Protein AF-A0A7C3WEG2-F1 (afdb_monomer)

Secondary structure (DSSP, 8-state):
---HHHHTTTTS-S-HHHHHHHHHHHHHHHHHHHHHHTEE-GGGB-TTT--B-HHHHHHHHHHHHTS-GGG--EEEEPPSSHHHHHHHHHHHHHHHHHHHTTSPPPPEEEE-PPPSS--HHHHHHHHHHHHHHPPPP-PPPP--------

Mean predicted aligned error: 10.74 Å

Solvent-accessible surface area (backbone atoms only — not comparable to full-atom values): 9147 Å² total; per-residue (Å²): 130,88,54,77,68,68,69,67,37,66,91,71,58,66,56,70,70,60,50,51,53,52,52,56,51,48,52,52,51,51,54,53,50,45,54,58,71,34,46,44,40,74,79,22,33,39,93,90,74,30,36,64,33,74,67,26,49,53,50,48,50,43,44,73,73,70,42,57,73,97,64,38,45,45,29,35,38,62,52,97,47,64,70,54,31,52,42,32,52,51,35,52,51,52,52,50,44,68,76,50,55,93,51,88,76,62,60,74,42,81,33,88,64,78,74,89,80,75,52,64,73,58,53,52,54,51,53,52,54,48,60,75,68,53,76,79,88,77,80,79,76,84,82,76,91,80,80,87,75,137

pLDDT: mean 85.9, std 12.99, range [44.56, 97.5]

Nearest PDB structures (foldseek):
  2e9c-assembly1_B  TM=2.013E-01  e=2.948E+00  Escherichia coli
  8id9-assembly1_A  TM=2.750E-01  e=5.818E+00  Homo sapiens

Radius of gyration: 26.41 Å; Cα contacts (8 Å, |Δi|>4): 125; chains: 1; bounding box: 47×93×56 Å

Structure (mmCIF, N/CA/C/O backbone):
data_AF-A0A7C3WEG2-F1
#
_entry.id   AF-A0A7C3WEG2-F1
#
loop_
_atom_site.group_PDB
_atom_site.id
_atom_site.type_symbol
_atom_site.label_atom_id
_atom_site.label_alt_id
_atom_site.label_comp_id
_atom_site.label_asym_id
_atom_site.label_entity_id
_atom_site.label_seq_id
_atom_site.pdbx_PDB_ins_code
_atom_site.Cartn_x
_atom_site.Cartn_y
_atom_site.Cartn_z
_atom_site.occupancy
_atom_site.B_iso_or_equiv
_atom_site.auth_seq_id
_atom_site.auth_comp_id
_atom_site.auth_asym_id
_atom_site.auth_atom_id
_atom_site.pdbx_PDB_model_num
ATOM 1 N N . MET A 1 1 ? 31.901 21.475 -28.711 1.00 46.34 1 MET A N 1
ATOM 2 C CA . MET A 1 1 ? 31.102 21.638 -29.942 1.00 46.34 1 MET A CA 1
ATOM 3 C C . MET A 1 1 ? 30.535 20.270 -30.256 1.00 46.34 1 MET A C 1
ATOM 5 O O . MET A 1 1 ? 31.339 19.357 -30.369 1.00 46.34 1 MET A O 1
ATOM 9 N N . ALA A 1 2 ? 29.211 20.113 -30.287 1.00 56.28 2 ALA A N 1
ATOM 10 C CA . ALA A 1 2 ? 28.591 18.864 -30.732 1.00 56.28 2 ALA A CA 1
ATOM 11 C C . ALA A 1 2 ? 28.933 18.646 -32.216 1.00 56.28 2 ALA A C 1
ATOM 13 O O . ALA A 1 2 ? 28.840 19.590 -33.007 1.00 56.28 2 ALA A O 1
A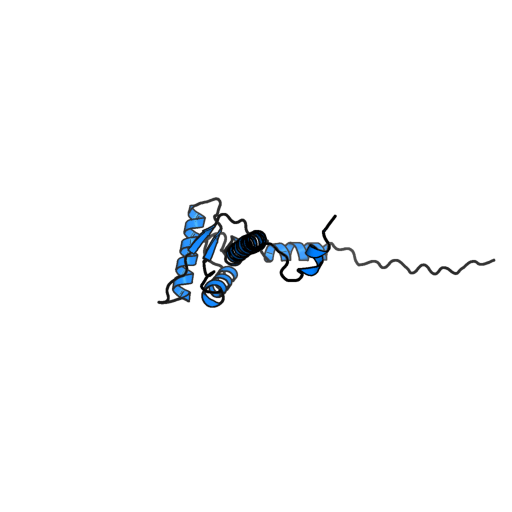TOM 14 N N . ASP A 1 3 ? 29.404 17.450 -32.564 1.00 66.44 3 ASP A N 1
ATOM 15 C CA . ASP A 1 3 ? 29.802 17.095 -33.930 1.00 66.44 3 ASP A CA 1
ATOM 16 C C . ASP A 1 3 ? 28.538 16.860 -34.776 1.00 66.44 3 ASP A C 1
ATOM 18 O O . ASP A 1 3 ? 27.561 16.283 -34.305 1.00 66.44 3 ASP A O 1
ATOM 22 N N . TRP A 1 4 ? 28.516 17.282 -36.043 1.00 65.94 4 TRP A N 1
ATOM 23 C CA . TRP A 1 4 ? 27.336 17.168 -36.925 1.00 65.94 4 TRP A CA 1
ATOM 24 C C . TRP A 1 4 ? 26.858 15.713 -37.104 1.00 65.94 4 TRP A C 1
ATOM 26 O O . TRP A 1 4 ? 25.703 15.459 -37.454 1.00 65.94 4 TRP A O 1
ATOM 36 N N . ARG A 1 5 ? 27.750 14.755 -36.832 1.00 62.47 5 ARG A N 1
ATOM 37 C CA . ARG A 1 5 ? 27.478 13.316 -36.797 1.00 62.47 5 ARG A CA 1
ATOM 38 C C . ARG A 1 5 ? 26.555 12.911 -35.645 1.00 62.47 5 ARG A C 1
ATOM 40 O O . ARG A 1 5 ? 25.739 12.021 -35.852 1.00 62.47 5 ARG A O 1
ATOM 47 N N . GLU A 1 6 ? 26.627 13.585 -34.495 1.00 59.47 6 GLU A N 1
ATOM 48 C CA . GLU A 1 6 ? 25.751 13.353 -33.331 1.00 59.47 6 GLU A CA 1
ATOM 49 C C . GLU A 1 6 ? 24.311 13.824 -33.590 1.00 59.47 6 GLU A C 1
ATOM 51 O O . GLU A 1 6 ? 23.356 13.253 -33.073 1.00 59.47 6 GLU A O 1
ATOM 56 N N . ASN A 1 7 ? 24.130 14.835 -34.443 1.00 66.88 7 ASN A N 1
ATOM 57 C CA . ASN A 1 7 ? 22.803 15.347 -34.788 1.00 66.88 7 ASN A CA 1
ATOM 58 C C . ASN A 1 7 ? 22.074 14.457 -35.821 1.00 66.88 7 ASN A C 1
ATOM 60 O O . ASN A 1 7 ? 20.847 14.434 -35.871 1.00 66.88 7 ASN A O 1
ATOM 64 N N . ASN A 1 8 ? 22.824 13.699 -36.631 1.00 68.44 8 ASN A N 1
ATOM 65 C CA . ASN A 1 8 ? 22.287 12.834 -37.691 1.00 68.44 8 ASN A CA 1
ATOM 66 C C . ASN A 1 8 ? 21.945 11.406 -37.235 1.00 68.44 8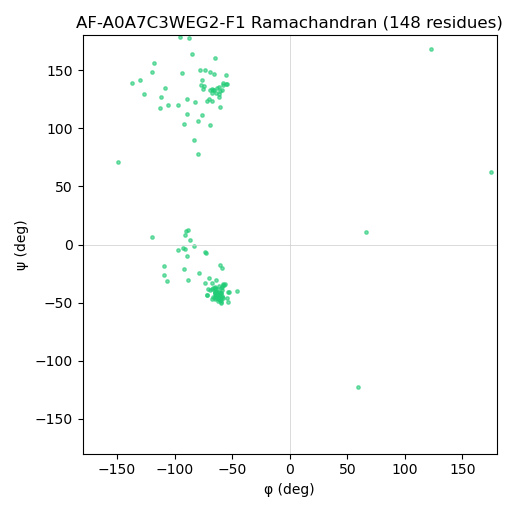 ASN A C 1
ATOM 68 O O . ASN A 1 8 ? 21.332 10.662 -37.998 1.00 68.44 8 ASN A O 1
ATOM 72 N N . CYS A 1 9 ? 22.327 10.997 -36.024 1.00 68.06 9 CYS A N 1
ATOM 73 C CA . CYS A 1 9 ? 21.990 9.680 -35.476 1.00 68.06 9 CYS A CA 1
ATOM 74 C C . CYS A 1 9 ? 20.677 9.665 -34.674 1.00 68.06 9 CYS A C 1
ATOM 76 O O . CYS A 1 9 ? 20.323 8.636 -34.096 1.00 68.06 9 CYS A O 1
ATOM 78 N N . TRP A 1 10 ? 19.902 10.756 -34.693 1.00 60.91 10 TRP A N 1
ATOM 79 C CA . TRP A 1 10 ? 18.510 10.752 -34.242 1.00 60.91 10 TRP A CA 1
ATOM 80 C C . TRP A 1 10 ? 17.656 9.825 -35.131 1.00 60.91 10 TRP A C 1
ATOM 82 O O . TRP A 1 10 ? 17.770 9.892 -36.355 1.00 60.91 10 TRP A O 1
ATOM 92 N N . PRO A 1 11 ? 16.787 8.962 -34.569 1.00 66.19 11 PRO A N 1
ATOM 93 C CA . PRO A 1 11 ? 16.410 8.854 -33.154 1.00 66.19 11 PRO A CA 1
ATOM 94 C C . PRO A 1 11 ? 17.233 7.839 -32.332 1.00 66.19 11 PRO A C 1
ATOM 96 O O . PRO A 1 11 ? 17.033 7.727 -31.128 1.00 66.19 11 PRO A O 1
ATOM 99 N N . ASN A 1 12 ? 18.167 7.104 -32.941 1.00 66.12 12 ASN A N 1
ATOM 100 C CA . ASN A 1 12 ? 18.867 5.968 -32.317 1.00 66.12 12 ASN A CA 1
ATOM 101 C C . ASN A 1 12 ? 20.171 6.345 -31.572 1.00 66.12 12 ASN A C 1
ATOM 103 O O . ASN A 1 12 ? 20.950 5.462 -31.214 1.00 66.12 12 ASN A O 1
ATOM 107 N N . GLY A 1 13 ? 20.419 7.639 -31.348 1.00 66.25 13 GLY A N 1
ATOM 108 C CA . GLY A 1 13 ? 21.740 8.199 -31.032 1.00 66.25 13 GLY A CA 1
ATOM 109 C C . GLY A 1 13 ? 22.299 7.943 -29.630 1.00 66.25 13 GLY A C 1
ATOM 110 O O . GLY A 1 13 ? 23.454 8.280 -29.387 1.00 66.25 13 GLY A O 1
ATOM 111 N N . LEU A 1 14 ? 21.537 7.352 -28.706 1.00 65.44 14 LEU A N 1
ATOM 112 C CA . LEU A 1 14 ? 22.084 7.020 -27.387 1.00 65.44 14 LEU A CA 1
ATOM 113 C C . LEU A 1 14 ? 23.003 5.790 -27.480 1.00 65.44 14 LEU A C 1
ATOM 115 O O . LEU A 1 14 ? 22.617 4.790 -28.087 1.00 65.44 14 LEU A O 1
ATOM 119 N N . PRO A 1 15 ? 24.197 5.801 -26.876 1.00 79.75 15 PRO A N 1
ATOM 120 C CA . PRO A 1 15 ? 24.970 4.585 -26.659 1.00 79.75 15 PRO A CA 1
ATOM 121 C C . PRO A 1 15 ? 24.155 3.537 -25.882 1.00 79.75 15 PRO A C 1
ATOM 123 O O . PRO A 1 15 ? 23.347 3.871 -25.016 1.00 79.75 15 PRO A O 1
ATOM 126 N N . GLU A 1 16 ? 24.362 2.250 -26.177 1.00 82.06 16 GLU A N 1
ATOM 127 C CA . GLU A 1 16 ? 23.662 1.147 -25.492 1.00 82.06 16 GLU A CA 1
ATOM 128 C C . GLU A 1 16 ? 23.778 1.192 -23.953 1.00 82.06 16 GLU A C 1
ATOM 130 O O . GLU A 1 16 ? 22.756 0.993 -23.292 1.00 82.06 16 GLU A O 1
ATOM 135 N N . PRO A 1 17 ? 24.943 1.521 -23.356 1.00 84.25 17 PRO A N 1
ATOM 136 C CA . PRO A 1 17 ? 25.059 1.655 -21.902 1.00 84.25 17 PRO A CA 1
ATOM 137 C C . PRO A 1 17 ? 24.123 2.719 -21.314 1.00 84.25 17 PRO A C 1
ATOM 139 O O . PRO A 1 17 ? 23.457 2.471 -20.309 1.00 84.25 17 PRO A O 1
ATOM 142 N N . ASP A 1 18 ? 24.004 3.871 -21.977 1.00 84.38 18 ASP A N 1
ATOM 143 C CA . ASP A 1 18 ? 23.166 4.978 -21.510 1.00 84.38 18 ASP A CA 1
ATOM 144 C C . ASP A 1 18 ? 21.681 4.600 -21.575 1.00 84.38 18 ASP A C 1
ATOM 146 O O . ASP A 1 18 ? 20.915 4.889 -20.652 1.00 84.38 18 ASP A O 1
ATOM 150 N N . ARG A 1 19 ? 21.267 3.869 -22.622 1.00 84.62 19 ARG A N 1
ATOM 151 C CA . ARG A 1 19 ? 19.905 3.314 -22.713 1.00 84.62 19 ARG A CA 1
ATOM 152 C C . ARG A 1 19 ? 19.603 2.377 -21.548 1.00 84.62 19 ARG A C 1
ATOM 154 O O . ARG A 1 19 ? 18.558 2.507 -20.914 1.00 84.62 19 ARG A O 1
ATOM 161 N N . GLN A 1 20 ? 20.511 1.454 -21.240 1.00 88.94 20 GLN A N 1
ATOM 162 C CA . GLN A 1 20 ? 20.331 0.500 -20.142 1.00 88.94 20 GLN A CA 1
ATOM 163 C C . GLN A 1 20 ? 20.282 1.194 -18.776 1.00 88.94 20 GLN A C 1
ATOM 165 O O . GLN A 1 20 ? 19.487 0.814 -17.912 1.00 88.94 20 GLN A O 1
ATOM 170 N N . GLN A 1 21 ? 21.069 2.253 -18.582 1.00 90.50 21 GLN A N 1
ATOM 171 C CA . GLN A 1 21 ? 21.022 3.056 -17.364 1.00 90.50 21 GLN A CA 1
ATOM 172 C C . GLN A 1 21 ? 19.668 3.763 -17.190 1.00 90.50 21 GLN A C 1
ATOM 174 O O . GLN A 1 21 ? 19.099 3.754 -16.094 1.00 90.50 21 GLN A O 1
ATOM 179 N N . VAL A 1 22 ? 19.109 4.330 -18.262 1.00 89.38 22 VAL A N 1
ATOM 180 C CA . VAL A 1 22 ? 17.777 4.956 -18.217 1.00 89.38 22 VAL A CA 1
ATOM 181 C C . VAL A 1 22 ? 16.699 3.912 -17.929 1.00 89.38 22 VAL A C 1
ATOM 183 O O . VAL A 1 22 ? 15.871 4.119 -17.042 1.00 89.38 22 VAL A O 1
ATOM 186 N N . LEU A 1 23 ? 16.731 2.770 -18.621 1.00 91.25 23 LEU A N 1
ATOM 187 C CA . LEU A 1 23 ? 15.740 1.706 -18.442 1.00 91.25 23 LEU A CA 1
ATOM 188 C C . LEU A 1 23 ? 15.781 1.104 -17.031 1.00 91.25 23 LEU A C 1
ATOM 190 O O . LEU A 1 23 ? 14.733 0.934 -16.414 1.00 91.25 23 LEU A O 1
ATOM 194 N N . SER A 1 24 ? 16.969 0.832 -16.485 1.00 93.38 24 SER A N 1
ATOM 195 C CA . SER A 1 24 ? 17.115 0.301 -15.119 1.00 93.38 24 SER A CA 1
ATOM 196 C C . SER A 1 24 ? 16.640 1.289 -14.049 1.00 93.38 24 SER A C 1
ATOM 198 O O . SER A 1 24 ? 15.988 0.902 -13.072 1.00 93.38 24 SER A O 1
ATOM 200 N N . THR A 1 25 ? 16.905 2.581 -14.252 1.00 94.75 25 THR A N 1
ATOM 201 C CA . THR A 1 25 ? 16.408 3.640 -13.368 1.00 94.75 25 THR A CA 1
ATOM 202 C C . THR A 1 25 ? 14.883 3.721 -13.425 1.00 94.75 25 THR A C 1
ATOM 204 O O . THR A 1 25 ? 14.230 3.770 -12.381 1.00 94.75 25 THR A O 1
ATOM 207 N N . LEU A 1 26 ? 14.305 3.684 -14.629 1.00 95.75 26 LEU A N 1
ATOM 208 C CA . LEU A 1 26 ? 12.858 3.711 -14.827 1.00 95.75 26 LEU A CA 1
ATOM 209 C C . LEU A 1 26 ? 12.180 2.490 -14.197 1.00 95.75 26 LEU A C 1
ATOM 211 O O . LEU A 1 26 ? 11.18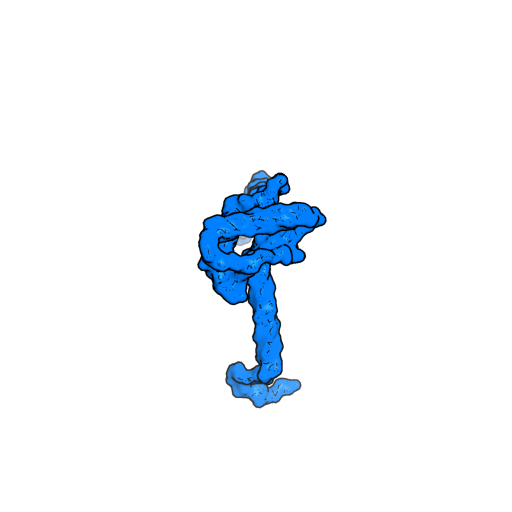0 2.644 -13.502 1.00 95.75 26 LEU A O 1
ATOM 215 N N . GLU A 1 27 ? 12.747 1.295 -14.363 1.00 95.00 27 GLU A N 1
ATOM 216 C CA . GLU A 1 27 ? 12.229 0.077 -13.734 1.00 95.00 27 GLU A CA 1
ATOM 217 C C . GLU A 1 27 ? 12.213 0.221 -12.207 1.00 95.00 27 GLU A C 1
ATOM 219 O O . GLU A 1 27 ? 11.198 -0.035 -11.561 1.00 95.00 27 GLU A O 1
ATOM 224 N N . THR A 1 28 ? 13.289 0.747 -11.618 1.00 94.81 28 THR A N 1
ATOM 225 C CA . THR A 1 28 ? 13.354 1.017 -10.173 1.00 94.81 28 THR A CA 1
ATOM 226 C C . THR A 1 28 ? 12.262 1.996 -9.728 1.00 94.81 28 THR A C 1
ATOM 228 O O . THR A 1 28 ? 11.619 1.799 -8.693 1.00 94.81 28 THR A O 1
ATOM 231 N N . GLN A 1 29 ? 12.011 3.051 -10.508 1.00 95.25 29 GLN A N 1
ATOM 232 C CA . GLN A 1 29 ? 10.945 4.015 -10.228 1.00 95.25 29 GLN A CA 1
ATOM 233 C C . GLN A 1 29 ? 9.554 3.377 -10.322 1.00 95.25 29 GLN A C 1
ATOM 235 O O . GLN A 1 29 ? 8.725 3.618 -9.444 1.00 95.25 29 GLN A O 1
ATOM 240 N N . ILE A 1 30 ? 9.317 2.525 -11.323 1.00 95.31 30 ILE A N 1
ATOM 241 C CA . ILE A 1 30 ? 8.066 1.774 -11.490 1.00 95.31 30 ILE A CA 1
ATOM 242 C C . ILE A 1 30 ? 7.828 0.863 -10.282 1.00 95.31 30 ILE A C 1
ATOM 244 O O . ILE A 1 30 ? 6.745 0.894 -9.696 1.00 95.31 30 ILE A O 1
ATOM 248 N N . GLN A 1 31 ? 8.841 0.106 -9.854 1.00 93.62 31 GLN A N 1
ATOM 249 C CA . GLN A 1 31 ? 8.732 -0.780 -8.690 1.00 93.62 31 GLN A CA 1
ATOM 250 C C . GLN A 1 31 ? 8.447 0.002 -7.402 1.00 93.62 31 GLN A C 1
ATOM 252 O O . GLN A 1 31 ? 7.582 -0.381 -6.613 1.00 93.62 31 GLN A O 1
ATOM 257 N N . ASN A 1 32 ? 9.105 1.147 -7.206 1.00 93.12 32 ASN A N 1
ATOM 258 C CA . ASN A 1 32 ? 8.826 2.030 -6.073 1.00 93.12 32 ASN A CA 1
ATOM 259 C C . ASN A 1 32 ? 7.408 2.621 -6.127 1.00 93.12 32 ASN A C 1
ATOM 261 O O . ASN A 1 32 ? 6.760 2.751 -5.086 1.00 93.12 32 ASN A O 1
ATOM 265 N N . GLY A 1 33 ? 6.919 2.954 -7.325 1.00 93.69 33 GLY A N 1
ATOM 266 C CA . GLY A 1 33 ? 5.546 3.398 -7.556 1.00 93.69 33 GLY A CA 1
ATOM 267 C C . GLY A 1 33 ? 4.534 2.341 -7.125 1.00 93.69 33 GLY A C 1
ATOM 268 O O . GLY A 1 33 ? 3.661 2.631 -6.309 1.00 93.69 33 GLY A O 1
ATOM 269 N N . TRP A 1 34 ? 4.712 1.096 -7.572 1.00 95.31 34 TRP A N 1
ATOM 270 C CA . TRP A 1 34 ? 3.867 -0.027 -7.159 1.00 95.31 34 TRP A CA 1
ATOM 271 C C . TRP A 1 34 ? 3.933 -0.304 -5.663 1.00 95.31 34 TRP A C 1
ATOM 273 O O . TRP A 1 34 ? 2.898 -0.480 -5.023 1.00 95.31 34 TRP A O 1
ATOM 283 N N . ARG A 1 35 ? 5.131 -0.267 -5.073 1.00 94.50 35 ARG A N 1
ATOM 284 C CA . ARG A 1 35 ? 5.308 -0.461 -3.630 1.00 94.50 35 ARG A CA 1
ATOM 285 C C . ARG A 1 35 ? 4.532 0.571 -2.809 1.00 94.50 35 ARG A C 1
ATOM 287 O O . ARG A 1 35 ? 3.958 0.226 -1.781 1.00 94.50 35 ARG A O 1
ATOM 294 N N . ARG A 1 36 ? 4.496 1.828 -3.261 1.00 92.81 36 ARG A N 1
ATOM 295 C CA . ARG A 1 36 ? 3.694 2.894 -2.637 1.00 92.81 36 ARG A CA 1
ATOM 296 C C . ARG A 1 36 ? 2.202 2.710 -2.891 1.00 92.81 36 ARG A C 1
ATOM 298 O O . ARG A 1 36 ? 1.408 2.859 -1.967 1.00 92.81 36 ARG A O 1
ATOM 305 N N . GLN A 1 37 ? 1.818 2.371 -4.119 1.00 93.38 37 GLN A N 1
ATOM 306 C CA . GLN A 1 37 ? 0.417 2.195 -4.483 1.00 93.38 37 GLN A CA 1
ATOM 307 C C . GLN A 1 37 ? -0.225 1.047 -3.699 1.00 93.38 37 GLN A C 1
ATOM 309 O O . GLN A 1 37 ? -1.343 1.196 -3.210 1.00 93.38 37 GLN A O 1
ATOM 314 N N . ASN A 1 38 ? 0.512 -0.039 -3.474 1.00 95.81 38 ASN A N 1
ATOM 315 C CA . ASN A 1 38 ? 0.040 -1.211 -2.741 1.00 95.81 38 ASN A CA 1
ATOM 316 C C . ASN A 1 38 ? 0.273 -1.125 -1.221 1.00 95.81 38 ASN A C 1
ATOM 318 O O . ASN A 1 38 ? 0.170 -2.134 -0.521 1.00 95.81 38 ASN A O 1
ATOM 322 N N . LEU A 1 39 ? 0.615 0.059 -0.701 1.00 95.44 39 LEU A N 1
ATOM 323 C CA . LEU A 1 39 ? 0.807 0.287 0.727 1.00 95.44 39 LEU A CA 1
ATOM 324 C C . LEU A 1 39 ? -0.533 0.532 1.435 1.00 95.44 39 LEU A C 1
ATOM 326 O O . LEU A 1 39 ? -1.259 1.482 1.115 1.00 95.44 39 LEU A O 1
ATOM 330 N N . LEU A 1 40 ? -0.808 -0.297 2.437 1.00 95.12 40 LEU A N 1
ATOM 331 C CA . LEU A 1 40 ? -1.819 -0.110 3.469 1.00 95.12 40 LEU A CA 1
ATOM 332 C C . LEU A 1 40 ? -1.173 0.586 4.669 1.00 95.12 40 LEU A C 1
ATOM 334 O O . LEU A 1 40 ? -0.406 0.004 5.433 1.00 95.12 40 LEU A O 1
ATOM 338 N N . SER A 1 41 ? -1.454 1.871 4.787 1.00 92.69 41 SER A N 1
ATOM 339 C CA . SER A 1 41 ? -1.041 2.776 5.863 1.00 92.69 41 SER A CA 1
ATOM 340 C C . SER A 1 41 ? -2.092 2.922 6.961 1.00 92.69 41 SER A C 1
ATOM 342 O O . SER A 1 41 ? -3.189 2.391 6.828 1.00 92.69 41 SER A O 1
ATOM 344 N N . ASP A 1 42 ? -1.781 3.711 7.994 1.00 90.31 42 ASP A N 1
ATOM 345 C CA . ASP A 1 42 ? -2.620 3.934 9.183 1.00 90.31 42 ASP A CA 1
ATOM 346 C C . ASP A 1 42 ? -4.097 4.208 8.876 1.00 90.31 42 ASP A C 1
ATOM 348 O O . ASP A 1 42 ? -4.971 3.675 9.543 1.00 90.31 42 ASP A O 1
ATOM 352 N N . PHE A 1 43 ? -4.396 4.980 7.828 1.00 89.56 43 PHE A N 1
ATOM 353 C CA . PHE A 1 43 ? -5.770 5.347 7.469 1.00 89.56 43 PHE A CA 1
ATOM 354 C C . PHE A 1 43 ? -6.612 4.212 6.867 1.00 89.56 43 PHE A C 1
ATOM 356 O O . PHE A 1 43 ? -7.808 4.395 6.653 1.00 89.56 43 PHE A O 1
ATOM 363 N N . HIS A 1 44 ? -6.015 3.056 6.586 1.00 93.62 44 HIS A N 1
ATOM 364 C CA . HIS A 1 44 ? -6.727 1.844 6.168 1.00 93.62 44 HIS A CA 1
ATOM 365 C C . HIS A 1 44 ? -7.113 0.958 7.353 1.00 93.62 44 HIS A C 1
ATOM 367 O O . HIS A 1 44 ? -7.745 -0.079 7.156 1.00 93.62 44 HIS A O 1
ATOM 373 N N . PHE A 1 45 ? -6.709 1.339 8.563 1.00 93.56 45 PHE A N 1
ATOM 374 C CA . PHE A 1 45 ? -6.948 0.581 9.775 1.00 93.56 45 PHE A CA 1
ATOM 375 C C . PHE A 1 45 ? -7.773 1.396 10.761 1.00 93.56 45 PHE A C 1
ATOM 377 O O . PHE A 1 45 ? -7.662 2.620 10.841 1.00 93.56 45 PHE A O 1
ATOM 384 N N . GLU A 1 46 ? -8.583 0.697 11.540 1.00 91.88 46 GLU A N 1
ATOM 385 C CA . GLU A 1 46 ? -9.235 1.263 12.708 1.00 91.88 46 GLU A CA 1
ATOM 386 C C . GLU A 1 46 ? -8.186 1.527 13.806 1.00 91.88 46 GLU A C 1
ATOM 388 O O . GLU A 1 46 ? -7.468 0.590 14.183 1.00 91.88 46 GLU A O 1
ATOM 393 N N . PRO A 1 47 ? -8.073 2.763 14.341 1.00 83.75 47 PRO A N 1
ATOM 394 C CA . PRO A 1 47 ? -6.987 3.149 15.248 1.00 83.75 47 PRO A CA 1
ATOM 395 C C . PRO A 1 47 ? -6.873 2.298 16.516 1.00 83.75 47 PRO A C 1
ATOM 397 O O . PRO A 1 47 ? -5.770 2.063 16.995 1.00 83.75 47 PRO A O 1
ATOM 400 N N . GLU A 1 48 ? -8.000 1.836 17.060 1.00 83.25 48 GLU A N 1
ATOM 401 C CA . GLU A 1 48 ? -8.034 1.113 18.338 1.00 83.25 48 GLU A CA 1
ATOM 402 C C . GLU A 1 48 ? -7.836 -0.398 18.185 1.00 83.25 48 GLU A C 1
ATOM 404 O O . GLU A 1 48 ? -7.316 -1.055 19.083 1.00 83.25 48 GLU A O 1
ATOM 409 N N . THR A 1 49 ? -8.266 -0.972 17.059 1.00 85.69 49 THR A N 1
ATOM 410 C CA . THR A 1 49 ? -8.336 -2.433 16.887 1.00 85.69 49 THR A CA 1
ATOM 411 C C . THR A 1 49 ? -7.293 -2.973 15.916 1.00 85.69 49 THR A C 1
ATOM 413 O O . THR A 1 49 ? -7.029 -4.175 15.913 1.00 85.69 49 THR A O 1
ATOM 416 N N . GLY A 1 50 ? -6.719 -2.117 15.062 1.00 89.25 50 GLY A N 1
ATOM 417 C CA . GLY A 1 50 ? -5.821 -2.531 13.985 1.00 89.25 50 GLY A CA 1
ATOM 418 C C . GLY A 1 50 ? -6.505 -3.361 12.895 1.00 89.25 50 GLY A C 1
ATOM 419 O O . GLY A 1 50 ? -5.814 -3.946 12.059 1.00 89.25 50 GLY A O 1
ATOM 420 N N . GLN A 1 51 ? -7.841 -3.435 12.895 1.00 94.31 51 GLN A N 1
ATOM 421 C CA . GLN A 1 51 ? -8.605 -4.096 11.840 1.00 94.31 51 GLN A CA 1
ATOM 422 C C . GLN A 1 51 ? -8.691 -3.208 10.603 1.00 94.31 51 GLN A C 1
ATOM 424 O O . GLN A 1 51 ? -8.680 -1.985 10.722 1.00 94.31 51 GLN A O 1
ATOM 429 N N . LEU A 1 52 ? -8.782 -3.811 9.416 1.00 95.38 52 LEU A N 1
ATOM 430 C CA . LEU A 1 52 ? -9.065 -3.055 8.199 1.00 95.38 52 LEU A CA 1
ATOM 431 C C . LEU A 1 52 ? -10.419 -2.348 8.311 1.00 95.38 52 LEU A C 1
ATOM 433 O O . LEU A 1 52 ? -11.416 -2.958 8.687 1.00 95.38 52 LEU A O 1
ATOM 437 N N . ASN A 1 53 ? -10.435 -1.066 7.962 1.00 94.75 53 ASN A N 1
ATOM 438 C CA . ASN A 1 53 ? -11.670 -0.318 7.765 1.00 94.75 53 ASN A CA 1
ATOM 439 C C . ASN A 1 53 ? -12.162 -0.482 6.318 1.00 94.75 53 ASN A C 1
ATOM 441 O O . ASN A 1 53 ? -11.481 -1.079 5.482 1.00 94.75 53 ASN A O 1
ATOM 445 N N . SER A 1 54 ? -13.312 0.103 5.977 1.00 93.81 54 SER A N 1
ATOM 446 C CA . SER A 1 54 ? -13.887 -0.030 4.628 1.00 93.81 54 SER A CA 1
ATOM 447 C C . SER A 1 54 ? -12.953 0.458 3.510 1.00 93.81 54 SER A C 1
ATOM 449 O O . SER A 1 54 ? -12.929 -0.125 2.428 1.00 93.81 54 SER A O 1
ATOM 451 N N . ALA A 1 55 ? -12.147 1.497 3.758 1.00 92.81 55 ALA A N 1
ATOM 452 C CA . ALA A 1 55 ? -11.167 1.977 2.782 1.00 92.81 55 ALA A CA 1
ATOM 453 C C . ALA A 1 55 ? -9.998 0.989 2.618 1.00 92.81 55 ALA A C 1
ATOM 455 O O . ALA A 1 55 ? -9.506 0.778 1.509 1.00 92.81 55 ALA A O 1
ATOM 456 N N . GLY A 1 56 ? -9.561 0.369 3.715 1.00 95.19 56 GLY A N 1
ATOM 457 C CA . GLY A 1 56 ? -8.559 -0.689 3.719 1.00 95.19 56 GLY A CA 1
ATOM 458 C C . GLY A 1 56 ? -9.016 -1.953 3.008 1.00 95.19 56 GLY A C 1
ATOM 459 O O . GLY A 1 56 ? -8.259 -2.501 2.210 1.00 95.19 56 GLY A O 1
ATOM 460 N N . GLU A 1 57 ? -10.252 -2.385 3.248 1.00 96.69 57 GLU A N 1
ATOM 461 C CA . GLU A 1 57 ? -10.856 -3.532 2.568 1.00 96.69 57 GLU A CA 1
ATOM 462 C C . GLU A 1 57 ? -10.960 -3.301 1.061 1.00 96.69 57 GLU A C 1
ATOM 464 O O . GLU A 1 57 ? -10.537 -4.150 0.277 1.00 96.69 57 GLU A O 1
ATOM 469 N N . GLU A 1 58 ? -11.447 -2.133 0.642 1.00 96.25 58 GLU A N 1
ATOM 470 C CA . GLU A 1 58 ? -11.578 -1.804 -0.777 1.00 96.25 58 GLU A CA 1
ATOM 471 C C . GLU A 1 58 ? -10.211 -1.713 -1.465 1.00 96.25 58 GLU A C 1
ATOM 473 O O . GLU A 1 58 ? -10.018 -2.235 -2.567 1.00 96.25 58 GLU A O 1
ATOM 478 N N . LYS A 1 59 ? -9.216 -1.124 -0.792 1.00 96.19 59 LYS A N 1
ATOM 479 C CA . LYS A 1 59 ? -7.852 -1.090 -1.319 1.00 96.19 59 LYS A CA 1
ATOM 480 C C . LYS A 1 59 ? -7.242 -2.484 -1.409 1.00 96.19 59 LYS A C 1
ATOM 482 O O . LYS A 1 59 ? -6.596 -2.797 -2.408 1.00 96.19 59 LYS A O 1
ATOM 487 N N . LEU A 1 60 ? -7.449 -3.329 -0.402 1.00 97.50 60 LEU A N 1
ATOM 488 C CA . LEU A 1 60 ? -6.988 -4.712 -0.432 1.00 97.50 60 LEU A CA 1
ATOM 489 C C . LEU A 1 60 ? -7.639 -5.470 -1.594 1.00 97.50 60 LEU A C 1
ATOM 491 O O . LEU A 1 60 ? -6.925 -6.098 -2.372 1.00 97.50 60 LEU A O 1
ATOM 495 N N . ARG A 1 61 ? -8.958 -5.345 -1.778 1.00 97.38 61 ARG A N 1
ATOM 496 C CA . ARG A 1 61 ? -9.690 -5.919 -2.917 1.00 97.38 61 ARG A CA 1
ATOM 497 C C . ARG A 1 61 ? -9.069 -5.481 -4.244 1.00 97.38 61 ARG A C 1
ATOM 499 O O . ARG A 1 61 ? -8.766 -6.326 -5.084 1.00 97.38 61 ARG A O 1
ATOM 506 N N . TRP A 1 62 ? -8.822 -4.186 -4.418 1.00 97.25 62 TRP A N 1
ATOM 507 C CA . TRP A 1 62 ? -8.177 -3.654 -5.617 1.00 97.25 62 TRP A CA 1
ATOM 508 C C . TRP A 1 62 ? -6.785 -4.269 -5.849 1.00 97.25 62 TRP A C 1
ATOM 510 O O . TRP A 1 62 ? -6.491 -4.729 -6.953 1.00 97.25 62 TRP A O 1
ATOM 520 N N . ILE A 1 63 ? -5.948 -4.375 -4.806 1.00 97.50 63 ILE A N 1
ATOM 521 C CA . ILE A 1 63 ? -4.621 -5.005 -4.922 1.00 97.50 63 ILE A CA 1
ATOM 522 C C . ILE A 1 63 ? -4.746 -6.471 -5.351 1.00 97.50 63 ILE A C 1
ATOM 524 O O . ILE A 1 63 ? -4.027 -6.927 -6.237 1.00 97.50 63 ILE A O 1
ATOM 528 N N . LEU A 1 64 ? -5.661 -7.223 -4.744 1.00 96.44 64 LEU A N 1
ATOM 529 C CA . LEU A 1 64 ? -5.808 -8.654 -5.005 1.00 96.44 64 LEU A CA 1
ATOM 530 C C . LEU A 1 64 ? -6.297 -8.955 -6.429 1.00 96.44 64 LEU A C 1
ATOM 532 O O . LEU A 1 64 ? -5.842 -9.927 -7.034 1.00 96.44 64 LEU A O 1
ATOM 536 N N . TRP A 1 65 ? -7.198 -8.129 -6.963 1.00 95.25 65 TRP A N 1
ATOM 537 C CA . TRP A 1 65 ? -7.926 -8.437 -8.197 1.00 95.25 65 TRP A CA 1
ATOM 538 C C . TRP A 1 65 ? -7.478 -7.634 -9.418 1.00 95.25 65 TRP A C 1
ATOM 540 O O . TRP A 1 65 ? -7.534 -8.155 -10.530 1.00 95.25 65 TRP A O 1
ATOM 550 N N . GLU A 1 66 ? -7.023 -6.396 -9.234 1.00 95.69 66 GLU A N 1
ATOM 551 C CA . GLU A 1 66 ? -6.776 -5.463 -10.342 1.00 95.69 66 GLU A CA 1
ATOM 552 C C . GLU A 1 66 ? -5.283 -5.202 -10.577 1.00 95.69 66 GLU A C 1
ATOM 554 O O . GLU A 1 66 ? -4.873 -4.919 -11.705 1.00 95.69 66 GLU A O 1
ATOM 559 N N . VAL A 1 67 ? -4.435 -5.352 -9.553 1.00 96.31 67 VAL A N 1
ATOM 560 C CA . VAL A 1 67 ? -2.986 -5.162 -9.716 1.00 96.31 67 VAL A CA 1
ATOM 561 C C . VAL A 1 67 ? -2.391 -6.286 -10.576 1.00 96.31 67 VAL A C 1
ATOM 563 O O . VAL A 1 67 ? -2.663 -7.470 -10.318 1.00 96.31 67 VAL A O 1
ATOM 566 N N . PRO A 1 68 ? -1.543 -5.955 -11.575 1.00 95.56 68 PRO A N 1
ATOM 567 C CA . PRO A 1 68 ? -0.839 -6.949 -12.377 1.00 95.56 68 PRO A CA 1
ATOM 568 C C . PRO A 1 68 ? -0.029 -7.906 -11.505 1.00 95.56 68 PRO A C 1
ATOM 570 O O . PRO A 1 68 ? 0.665 -7.478 -10.586 1.00 95.56 68 PRO A O 1
ATOM 573 N N . GLU A 1 69 ? -0.062 -9.196 -11.832 1.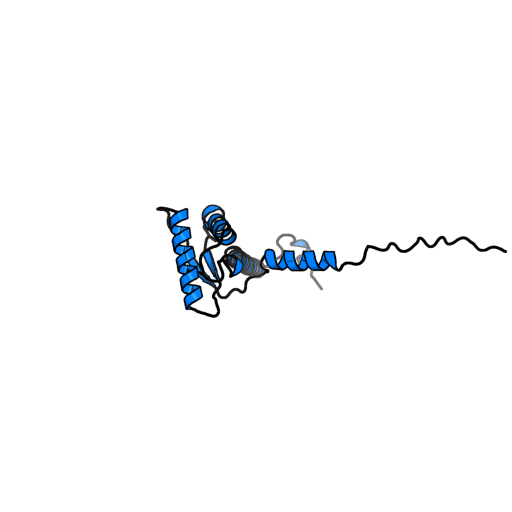00 93.94 69 GLU A N 1
ATOM 574 C CA . GLU A 1 69 ? 0.518 -10.260 -11.001 1.00 93.94 69 GLU A CA 1
ATOM 575 C C . GLU A 1 69 ? 1.990 -10.012 -10.631 1.00 93.94 69 GLU A C 1
ATOM 577 O O . GLU A 1 69 ? 2.358 -10.138 -9.467 1.00 93.94 69 GLU A O 1
ATOM 582 N N . LYS A 1 70 ? 2.803 -9.523 -11.578 1.00 94.75 70 LYS A N 1
ATOM 583 C CA . LYS A 1 70 ? 4.221 -9.177 -11.354 1.00 94.75 70 LYS A CA 1
ATOM 584 C C . LYS A 1 70 ? 4.475 -8.096 -10.290 1.00 94.75 70 LYS A C 1
ATOM 586 O O . LYS A 1 70 ? 5.602 -7.963 -9.828 1.00 94.75 70 LYS A O 1
ATOM 591 N N . HIS A 1 71 ? 3.462 -7.313 -9.923 1.00 95.62 71 HIS A N 1
ATOM 592 C CA . HIS A 1 71 ? 3.546 -6.261 -8.906 1.00 95.62 71 HIS A CA 1
ATOM 593 C C . HIS A 1 71 ? 2.579 -6.502 -7.741 1.00 95.62 71 HIS A C 1
ATOM 595 O O . HIS A 1 71 ? 2.433 -5.639 -6.876 1.00 95.62 71 HIS A O 1
ATOM 601 N N . ARG A 1 72 ? 1.895 -7.653 -7.705 1.00 95.88 72 ARG A N 1
ATOM 602 C CA . ARG A 1 72 ? 0.860 -7.958 -6.716 1.00 95.88 72 ARG A CA 1
ATOM 603 C C . ARG A 1 72 ? 1.492 -8.400 -5.400 1.00 95.88 72 ARG A C 1
ATOM 605 O O . ARG A 1 72 ? 1.559 -9.579 -5.076 1.00 95.88 72 ARG A O 1
ATOM 612 N N . ILE A 1 73 ? 1.968 -7.416 -4.653 1.00 96.88 73 ILE A N 1
ATO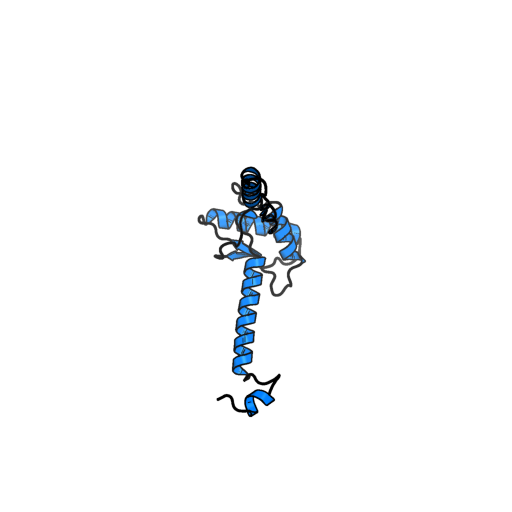M 613 C CA . ILE A 1 73 ? 2.485 -7.561 -3.294 1.00 96.88 73 ILE A CA 1
ATOM 614 C C . ILE A 1 73 ? 1.738 -6.559 -2.428 1.00 96.88 73 ILE A C 1
ATOM 616 O O . ILE A 1 73 ? 1.658 -5.383 -2.787 1.00 96.88 73 ILE A O 1
ATOM 620 N N . VAL A 1 74 ? 1.193 -7.022 -1.306 1.00 97.31 74 VAL A N 1
ATOM 621 C CA . VAL A 1 74 ? 0.524 -6.164 -0.327 1.00 97.31 74 VAL A CA 1
ATOM 622 C C . VAL A 1 74 ? 1.569 -5.687 0.674 1.00 97.31 74 VAL A C 1
ATOM 624 O O . VAL A 1 74 ? 2.258 -6.496 1.296 1.00 97.31 74 VAL A O 1
ATOM 627 N N . TYR A 1 75 ? 1.685 -4.374 0.849 1.00 97.12 75 TYR A N 1
ATOM 628 C CA . TYR A 1 75 ? 2.588 -3.791 1.835 1.00 97.12 75 TYR A CA 1
ATOM 629 C C . TYR A 1 75 ? 1.796 -3.213 2.998 1.00 97.12 75 TYR A C 1
ATOM 631 O O . TYR A 1 75 ? 0.829 -2.493 2.781 1.00 97.12 75 TYR A O 1
ATOM 639 N N . VAL A 1 76 ? 2.227 -3.471 4.229 1.00 96.00 76 VAL A N 1
ATOM 640 C CA . VAL A 1 76 ? 1.628 -2.887 5.438 1.00 96.00 76 VAL A CA 1
ATOM 641 C C . VAL A 1 76 ? 2.629 -1.931 6.068 1.00 96.00 76 VAL A C 1
ATOM 643 O O . VAL A 1 76 ? 3.780 -2.301 6.299 1.00 96.00 76 VAL A O 1
ATOM 646 N N . ALA A 1 77 ? 2.219 -0.691 6.322 1.00 93.81 77 ALA A N 1
ATOM 647 C CA . ALA A 1 77 ? 3.080 0.290 6.970 1.00 93.81 77 ALA A CA 1
ATOM 648 C C . ALA A 1 77 ? 3.383 -0.133 8.413 1.00 93.81 77 ALA A C 1
ATOM 650 O O . ALA A 1 77 ? 2.476 -0.501 9.167 1.00 93.81 77 ALA A O 1
ATOM 651 N N . ARG A 1 78 ? 4.661 -0.069 8.792 1.00 91.88 78 ARG A N 1
ATOM 652 C 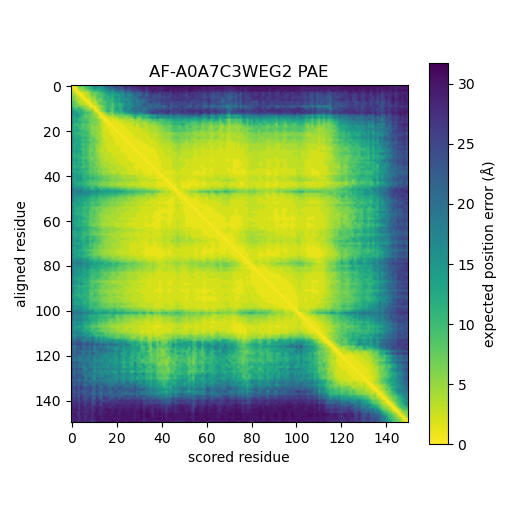CA . ARG A 1 78 ? 5.093 -0.292 10.173 1.00 91.88 78 ARG A CA 1
ATOM 653 C C . ARG A 1 78 ? 4.590 0.832 11.076 1.00 91.88 78 ARG A C 1
ATOM 655 O O . ARG A 1 78 ? 4.708 2.006 10.735 1.00 91.88 78 ARG A O 1
ATOM 662 N N . SER A 1 79 ? 4.044 0.445 12.225 1.00 87.94 79 SER A N 1
ATOM 663 C CA . SER A 1 79 ? 3.776 1.359 13.337 1.00 87.94 79 SER A CA 1
ATOM 664 C C . SER A 1 79 ? 5.030 1.513 14.204 1.00 87.94 79 SER A C 1
ATOM 666 O O . SER A 1 79 ? 5.949 0.693 14.151 1.00 87.94 79 SER A O 1
ATOM 668 N N . ILE A 1 80 ? 5.038 2.548 15.046 1.00 86.69 80 ILE A N 1
ATOM 669 C CA . ILE A 1 80 ? 6.013 2.734 16.128 1.00 86.69 80 ILE A CA 1
ATOM 670 C C . ILE A 1 80 ? 6.001 1.520 17.070 1.00 86.69 80 ILE A C 1
ATOM 672 O O . ILE A 1 80 ? 7.045 1.120 17.584 1.00 86.69 80 ILE A O 1
ATOM 676 N N . HIS A 1 81 ? 4.828 0.914 17.274 1.00 89.38 81 HIS A N 1
ATOM 677 C CA . HIS A 1 81 ? 4.660 -0.263 18.115 1.00 89.38 81 HIS A CA 1
ATOM 678 C C . HIS A 1 81 ? 4.657 -1.549 17.266 1.00 89.38 81 HIS A C 1
ATOM 680 O O . HIS A 1 81 ? 3.781 -1.730 16.411 1.00 89.38 81 HIS A O 1
ATOM 686 N N . PRO A 1 82 ? 5.600 -2.487 17.491 1.00 89.44 82 PRO A N 1
ATOM 687 C CA . PRO A 1 82 ? 5.649 -3.744 16.741 1.00 89.44 82 PRO A CA 1
ATOM 688 C C . PRO A 1 82 ? 4.369 -4.579 16.865 1.00 89.44 82 PRO A C 1
ATOM 690 O O . PRO A 1 82 ? 3.909 -5.134 15.871 1.00 89.44 82 PRO A O 1
ATOM 693 N N . SER A 1 83 ? 3.744 -4.585 18.046 1.00 90.31 83 SER A N 1
ATOM 694 C CA . SER A 1 83 ? 2.481 -5.287 18.305 1.00 90.31 83 SER A CA 1
ATOM 695 C C . SER A 1 83 ? 1.336 -4.807 17.409 1.00 90.31 83 SER A C 1
ATOM 697 O O . SER A 1 83 ? 0.539 -5.613 16.936 1.00 90.31 83 SER A O 1
ATOM 699 N N . GLU A 1 84 ? 1.265 -3.506 17.118 1.00 91.38 84 GLU A N 1
ATOM 700 C CA . GLU A 1 84 ? 0.272 -2.961 16.188 1.00 91.38 84 GLU A CA 1
ATOM 701 C C . GLU A 1 84 ? 0.550 -3.402 14.752 1.00 91.38 84 GLU A C 1
ATOM 703 O O . GLU A 1 84 ? -0.373 -3.724 14.007 1.00 91.38 84 GLU A O 1
ATOM 708 N N . THR A 1 85 ? 1.825 -3.451 14.359 1.00 92.56 85 THR A N 1
ATOM 709 C CA . THR A 1 85 ? 2.211 -3.934 13.028 1.00 92.56 85 THR A CA 1
ATOM 710 C C . THR A 1 85 ? 1.804 -5.394 12.852 1.00 92.56 85 THR A C 1
ATOM 712 O O . THR A 1 85 ? 1.234 -5.749 11.824 1.00 92.56 85 THR A O 1
ATOM 715 N N . GLU A 1 86 ? 2.043 -6.234 13.857 1.00 93.19 86 GLU A N 1
ATOM 716 C CA . GLU A 1 86 ? 1.634 -7.641 13.854 1.00 93.19 86 GLU A CA 1
ATOM 717 C C . GLU A 1 86 ? 0.110 -7.795 13.780 1.00 93.19 86 GLU A C 1
ATOM 719 O O . GLU A 1 86 ? -0.385 -8.574 12.964 1.00 93.19 86 GLU A O 1
ATOM 724 N N . ALA A 1 87 ? -0.643 -7.006 14.554 1.00 93.75 87 ALA A N 1
ATOM 725 C CA . ALA A 1 87 ? -2.104 -7.008 14.514 1.00 93.75 87 ALA A CA 1
ATOM 726 C C . ALA A 1 87 ? -2.648 -6.611 13.130 1.00 93.75 87 ALA A C 1
ATOM 728 O O . ALA A 1 87 ? -3.523 -7.290 12.587 1.00 93.75 87 ALA A O 1
ATOM 729 N N . ARG A 1 88 ? -2.084 -5.562 12.517 1.00 95.19 88 ARG A N 1
ATOM 730 C CA . ARG A 1 88 ? -2.445 -5.118 11.161 1.00 95.19 88 ARG A CA 1
ATOM 731 C C . ARG A 1 88 ? -2.114 -6.173 10.114 1.00 95.19 88 ARG A C 1
ATOM 733 O O . ARG A 1 88 ? -2.951 -6.485 9.274 1.00 95.19 88 ARG A O 1
ATOM 740 N N . MET A 1 89 ? -0.921 -6.764 10.183 1.00 96.31 89 MET A N 1
ATOM 741 C CA . MET A 1 89 ? -0.506 -7.855 9.295 1.00 96.31 89 MET A CA 1
ATOM 742 C C . MET A 1 89 ? -1.466 -9.046 9.396 1.00 96.31 89 MET A C 1
ATOM 744 O O . MET A 1 89 ? -1.926 -9.550 8.371 1.00 96.31 89 MET A O 1
ATOM 748 N N . ALA A 1 90 ? -1.830 -9.448 10.616 1.00 95.81 90 ALA A N 1
ATOM 749 C CA . ALA A 1 90 ? -2.782 -10.528 10.852 1.00 95.81 90 ALA A CA 1
ATOM 750 C C . ALA A 1 90 ? -4.185 -10.190 10.319 1.00 95.81 90 ALA A C 1
ATOM 752 O O . ALA A 1 90 ? -4.828 -11.039 9.697 1.00 95.81 90 ALA A O 1
ATOM 753 N N . SER A 1 91 ? -4.652 -8.949 10.506 1.00 96.62 91 SER A N 1
ATOM 754 C CA . SER A 1 91 ? -5.931 -8.481 9.960 1.00 96.62 91 SER A CA 1
ATOM 755 C C . SER A 1 91 ? -5.949 -8.541 8.432 1.00 96.62 91 SER A C 1
ATOM 757 O O . SER A 1 91 ? -6.885 -9.098 7.857 1.00 96.62 91 SER A O 1
ATOM 759 N N . VAL A 1 92 ? -4.892 -8.052 7.778 1.00 97.38 92 VAL A N 1
ATOM 760 C CA . VAL A 1 92 ? -4.756 -8.086 6.315 1.00 97.38 92 VAL A CA 1
ATOM 761 C C . VAL A 1 92 ? -4.709 -9.518 5.805 1.00 97.38 92 VAL A C 1
ATOM 763 O O . VAL A 1 92 ? -5.394 -9.842 4.840 1.00 97.38 92 VAL A O 1
ATOM 766 N N . GLN A 1 93 ? -3.950 -10.398 6.459 1.00 96.69 93 GLN A N 1
ATOM 767 C CA . GLN A 1 93 ? -3.850 -11.797 6.054 1.00 96.69 93 GLN A CA 1
ATOM 768 C C . GLN A 1 93 ? -5.192 -12.522 6.167 1.00 96.69 93 GLN A C 1
ATOM 770 O O . GLN A 1 93 ? -5.580 -13.246 5.249 1.00 96.69 93 GLN A O 1
ATOM 775 N N . LYS A 1 94 ? -5.935 -12.279 7.251 1.00 95.94 94 LYS A N 1
ATOM 776 C CA . LYS A 1 94 ? -7.285 -12.816 7.433 1.00 95.94 94 LYS A CA 1
ATOM 777 C C . LYS A 1 94 ? -8.245 -12.307 6.356 1.00 95.94 94 LYS A C 1
ATOM 779 O O . LYS A 1 94 ? -8.942 -13.114 5.746 1.00 95.94 94 LYS A O 1
ATOM 784 N N . ALA A 1 95 ? -8.270 -10.999 6.104 1.00 96.75 95 ALA A N 1
ATOM 785 C CA . ALA A 1 95 ? -9.146 -10.403 5.098 1.00 96.75 95 ALA A CA 1
ATOM 786 C C . ALA A 1 95 ? -8.799 -10.887 3.681 1.00 96.75 95 ALA A C 1
ATOM 788 O O . ALA A 1 95 ? -9.684 -11.257 2.913 1.00 96.75 95 ALA A O 1
ATOM 789 N N . ALA A 1 96 ? -7.509 -10.975 3.352 1.00 96.75 96 ALA A N 1
ATOM 790 C CA . ALA A 1 96 ? -7.058 -11.470 2.059 1.00 96.75 96 ALA A CA 1
ATOM 791 C C . ALA A 1 96 ? -7.458 -12.937 1.846 1.00 96.75 96 ALA A C 1
ATOM 793 O O . ALA A 1 96 ? -7.946 -13.279 0.771 1.00 96.75 96 ALA A O 1
ATOM 794 N N . ALA A 1 97 ? -7.319 -13.787 2.872 1.00 95.94 97 ALA A N 1
ATOM 795 C CA . ALA A 1 97 ? -7.767 -15.180 2.825 1.00 95.94 97 ALA A CA 1
ATOM 796 C C . ALA A 1 97 ? -9.279 -15.289 2.578 1.00 95.94 97 ALA A C 1
ATOM 798 O O . ALA A 1 97 ? -9.715 -16.088 1.755 1.00 95.94 97 ALA A O 1
ATOM 799 N N . GLN A 1 98 ? -10.078 -14.440 3.228 1.00 95.31 98 GLN A N 1
ATOM 800 C CA . GLN A 1 98 ? -11.526 -14.396 3.010 1.00 95.31 98 GLN A CA 1
ATOM 801 C C . GLN A 1 98 ? -11.892 -13.960 1.583 1.00 95.31 98 GLN A C 1
ATOM 803 O O . GLN A 1 98 ? -12.795 -14.538 0.986 1.00 95.31 98 GLN A O 1
ATOM 808 N N . MET A 1 99 ? -11.184 -12.975 1.021 1.00 95.50 99 MET A N 1
ATOM 809 C CA . MET A 1 99 ? -11.441 -12.469 -0.334 1.00 95.50 99 MET A CA 1
ATOM 810 C C . MET A 1 99 ? -10.975 -13.429 -1.439 1.00 95.50 99 MET A C 1
ATOM 812 O O . MET A 1 99 ? -11.578 -13.469 -2.510 1.00 95.50 99 MET A O 1
ATOM 816 N N . MET A 1 100 ? -9.889 -14.169 -1.206 1.00 93.81 100 MET A N 1
ATOM 817 C CA . MET A 1 100 ? -9.272 -15.056 -2.199 1.00 93.81 100 MET A CA 1
ATOM 818 C C . MET A 1 100 ? -9.800 -16.494 -2.144 1.00 93.81 100 MET A C 1
ATOM 820 O O . MET A 1 100 ? -9.685 -17.213 -3.142 1.00 93.81 100 MET A O 1
ATOM 824 N N . GLY A 1 101 ? -10.386 -16.914 -1.018 1.00 91.44 101 GLY A N 1
ATOM 825 C CA . GLY A 1 101 ? -10.811 -18.296 -0.801 1.00 91.44 101 GLY A CA 1
ATOM 826 C C . GLY A 1 101 ? -9.624 -19.254 -0.915 1.00 91.44 101 GLY A C 1
ATOM 827 O O . GLY A 1 101 ? -8.616 -19.075 -0.236 1.00 91.44 101 GLY A O 1
ATOM 828 N N . ASP A 1 102 ? -9.719 -20.227 -1.824 1.00 90.88 102 ASP A N 1
ATOM 829 C CA . ASP A 1 102 ? -8.686 -21.255 -2.039 1.00 90.88 102 ASP A CA 1
ATOM 830 C C . ASP A 1 102 ? -7.527 -20.805 -2.950 1.00 90.88 102 ASP A C 1
ATOM 832 O O . ASP A 1 102 ? -6.605 -21.574 -3.233 1.00 90.88 102 ASP A O 1
ATOM 836 N N . ARG A 1 103 ? -7.562 -19.571 -3.470 1.00 89.75 103 ARG A N 1
ATOM 837 C CA . ARG A 1 103 ? -6.505 -19.062 -4.355 1.00 89.75 103 ARG A CA 1
ATOM 838 C C . ARG A 1 103 ? -5.227 -18.743 -3.571 1.00 89.75 103 ARG A C 1
ATOM 840 O O . ARG A 1 103 ? -5.303 -18.323 -2.416 1.00 89.75 103 ARG A O 1
ATOM 847 N N . PRO A 1 104 ? -4.043 -18.854 -4.205 1.00 91.00 104 PRO A N 1
ATOM 848 C CA . PRO A 1 104 ? -2.794 -18.484 -3.557 1.00 91.00 104 PRO A CA 1
ATOM 849 C C . PRO A 1 104 ? -2.803 -16.999 -3.185 1.00 91.00 104 PRO A C 1
ATOM 851 O O . PRO A 1 104 ? -3.100 -16.131 -4.011 1.00 91.00 104 PRO A O 1
ATOM 854 N N . LEU A 1 105 ? -2.470 -16.717 -1.928 1.00 93.94 105 LEU A N 1
ATOM 855 C CA . LEU A 1 105 ? -2.359 -15.357 -1.423 1.00 93.94 105 LEU A CA 1
ATOM 856 C C . LEU A 1 105 ? -1.077 -14.704 -1.950 1.00 93.94 105 LEU A C 1
ATOM 858 O O . LEU A 1 105 ? -0.020 -15.342 -1.920 1.00 93.94 105 LEU A O 1
ATOM 862 N N . PRO A 1 106 ? -1.132 -13.437 -2.400 1.00 94.81 106 PRO A N 1
ATOM 863 C CA . PRO A 1 106 ? 0.086 -12.708 -2.702 1.00 94.81 106 PRO A CA 1
ATOM 864 C C . PRO A 1 106 ? 0.910 -12.488 -1.427 1.00 94.81 106 PRO A C 1
ATOM 866 O O . PRO A 1 106 ? 0.364 -12.523 -0.319 1.00 94.81 106 PRO A O 1
ATOM 869 N N . PRO A 1 107 ? 2.215 -12.204 -1.557 1.00 96.31 107 PRO A N 1
ATOM 870 C CA . PRO A 1 107 ? 3.039 -11.859 -0.411 1.00 96.31 107 PRO A CA 1
ATOM 871 C C . PRO A 1 107 ? 2.484 -10.625 0.310 1.00 96.31 107 PRO A C 1
ATOM 873 O O . PRO A 1 107 ? 2.174 -9.609 -0.319 1.00 96.31 107 PRO A O 1
ATOM 876 N N . ILE A 1 108 ? 2.392 -10.719 1.635 1.00 96.94 108 ILE A N 1
ATOM 877 C CA . ILE A 1 108 ? 2.028 -9.616 2.525 1.00 96.94 108 ILE A CA 1
ATOM 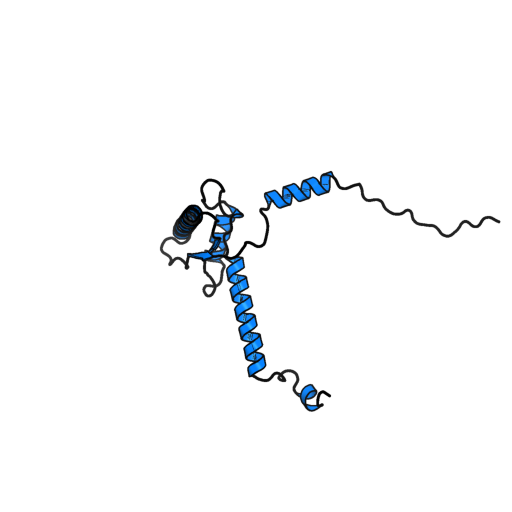878 C C . ILE A 1 108 ? 3.274 -9.296 3.344 1.00 96.94 108 ILE A C 1
ATOM 880 O O . ILE A 1 108 ? 3.773 -10.161 4.063 1.00 96.94 108 ILE A O 1
ATOM 884 N N . LEU A 1 109 ? 3.808 -8.083 3.202 1.00 96.81 109 LEU A N 1
ATOM 885 C CA . LEU A 1 109 ? 5.098 -7.702 3.777 1.00 96.81 109 LEU A CA 1
ATOM 886 C C . LEU A 1 109 ? 5.003 -6.386 4.559 1.00 96.81 109 LEU A C 1
ATOM 888 O O . LEU A 1 109 ? 4.355 -5.442 4.097 1.00 96.81 109 LEU A O 1
ATOM 892 N N . PRO A 1 110 ? 5.702 -6.257 5.700 1.00 95.06 110 PRO A N 1
ATOM 893 C CA . PRO A 1 110 ? 5.830 -4.972 6.365 1.00 95.06 110 PRO A CA 1
ATOM 894 C C . PRO A 1 110 ? 6.713 -4.025 5.539 1.00 95.06 110 PRO A C 1
ATOM 896 O O . PRO A 1 110 ? 7.652 -4.443 4.857 1.00 95.06 110 PRO A O 1
ATOM 899 N N . SER A 1 111 ? 6.435 -2.728 5.616 1.00 93.81 111 SER A N 1
ATOM 900 C CA . SER A 1 111 ? 7.148 -1.691 4.875 1.00 93.81 111 SER A CA 1
ATOM 901 C C . SER A 1 111 ? 7.444 -0.480 5.755 1.00 93.81 111 SER A C 1
ATOM 903 O O . SER A 1 111 ? 6.589 -0.026 6.507 1.00 93.81 111 SER A O 1
ATOM 905 N N . GLU A 1 112 ? 8.649 0.067 5.597 1.00 90.44 112 GLU A N 1
ATOM 906 C CA . GLU A 1 112 ? 9.120 1.312 6.235 1.00 90.44 112 GLU A CA 1
ATOM 907 C C . GLU A 1 112 ? 8.747 2.569 5.436 1.00 90.44 112 GLU A C 1
ATOM 909 O O . GLU A 1 112 ? 9.179 3.680 5.737 1.00 90.44 112 GLU A O 1
ATOM 914 N N . LEU A 1 113 ? 8.001 2.404 4.342 1.00 84.81 113 LEU A N 1
ATOM 915 C CA . LEU A 1 113 ? 7.580 3.544 3.547 1.00 84.81 113 LEU A CA 1
ATOM 916 C C . LEU A 1 113 ? 6.589 4.385 4.343 1.00 84.81 113 LEU A C 1
ATOM 918 O O . LEU A 1 113 ? 5.524 3.906 4.726 1.00 84.81 113 LEU A O 1
ATOM 922 N N . SER A 1 114 ? 6.927 5.659 4.513 1.00 75.25 114 SER A N 1
ATOM 923 C CA . SER A 1 114 ? 5.984 6.634 5.039 1.00 75.25 114 SER A CA 1
ATOM 924 C C . SER A 1 114 ? 4.843 6.834 4.031 1.00 75.25 114 SER A C 1
ATOM 926 O O . SER A 1 114 ? 5.109 6.976 2.828 1.00 75.25 114 SER A O 1
ATOM 928 N N . PRO A 1 115 ? 3.576 6.817 4.477 1.00 71.38 115 PRO A N 1
ATOM 929 C CA . PRO A 1 115 ? 2.457 7.100 3.597 1.00 71.38 115 PRO A CA 1
ATOM 930 C C . PRO A 1 115 ? 2.540 8.517 3.034 1.00 71.38 115 PRO A C 1
ATOM 932 O O . PRO A 1 115 ? 2.773 9.485 3.754 1.00 71.38 115 PRO A O 1
ATOM 935 N N . ILE A 1 116 ? 2.292 8.641 1.732 1.00 68.75 116 ILE A N 1
ATOM 936 C CA . ILE A 1 116 ? 2.059 9.938 1.099 1.00 68.75 116 ILE A CA 1
ATOM 937 C C . ILE A 1 116 ? 0.559 10.215 1.189 1.00 68.75 116 ILE A C 1
ATOM 939 O O . ILE A 1 116 ? -0.231 9.531 0.543 1.00 68.75 116 ILE A O 1
ATOM 943 N N . GLY A 1 117 ? 0.178 11.212 1.985 1.00 69.50 117 GLY A N 1
ATOM 944 C CA . GLY A 1 117 ? -1.204 11.683 2.095 1.00 69.50 117 GLY A CA 1
ATOM 945 C C . GLY A 1 117 ? -1.759 11.633 3.514 1.00 69.50 117 GLY A C 1
ATOM 946 O O . GLY A 1 117 ? -1.145 11.072 4.420 1.00 69.50 117 GLY A O 1
ATOM 947 N N . TRP A 1 118 ? -2.912 12.275 3.700 1.00 66.50 118 TRP A N 1
ATOM 948 C CA . TRP A 1 118 ? -3.609 12.412 4.982 1.00 66.50 118 TRP A CA 1
ATOM 949 C C . TRP A 1 118 ? -4.988 11.741 4.911 1.00 66.50 118 TRP A C 1
ATOM 951 O O . TRP A 1 118 ? -5.541 11.614 3.815 1.00 66.50 118 TRP A O 1
ATOM 961 N N . PRO A 1 119 ? -5.567 11.328 6.052 1.00 74.25 119 PRO A N 1
ATOM 962 C CA . PRO A 1 119 ? -6.935 10.822 6.093 1.00 74.25 119 PRO A CA 1
ATOM 963 C C . PRO A 1 119 ? -7.929 11.824 5.486 1.00 74.25 119 PRO A C 1
ATOM 965 O O . PRO A 1 119 ? -7.853 13.018 5.781 1.00 74.25 119 PRO A O 1
ATOM 968 N N . SER A 1 120 ? -8.902 11.345 4.699 1.00 74.81 120 SER A N 1
ATOM 969 C CA . SER A 1 120 ? -9.909 12.215 4.059 1.00 74.81 120 SER A CA 1
ATOM 970 C C . SER A 1 120 ? -10.636 13.086 5.077 1.00 74.81 120 SER A C 1
ATOM 972 O O . SER A 1 120 ? -10.697 14.294 4.906 1.00 74.81 120 SER A O 1
ATOM 974 N N . ALA A 1 121 ? -11.074 12.506 6.199 1.00 80.00 121 ALA A N 1
ATOM 975 C CA . ALA A 1 121 ? -11.771 13.244 7.251 1.00 80.00 121 ALA A CA 1
ATOM 976 C C . ALA A 1 121 ? -10.962 14.444 7.781 1.00 80.00 121 ALA A C 1
ATOM 978 O O . ALA A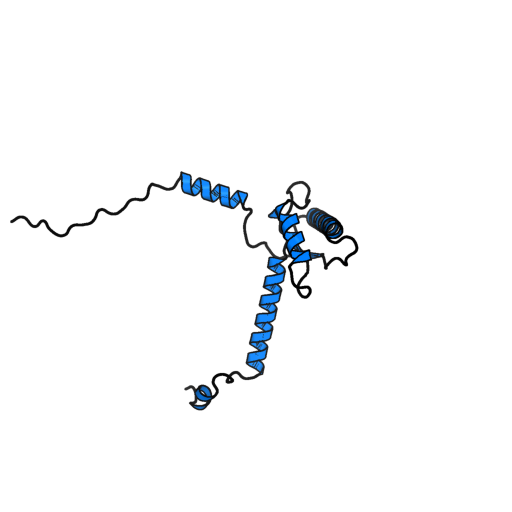 1 121 ? -11.527 15.486 8.114 1.00 80.00 121 ALA A O 1
ATOM 979 N N . GLN A 1 122 ? -9.632 14.320 7.831 1.00 80.81 122 GLN A N 1
ATOM 980 C CA . GLN A 1 122 ? -8.750 15.414 8.223 1.00 80.81 122 GLN A CA 1
ATOM 981 C C . GLN A 1 122 ? -8.682 16.490 7.133 1.00 80.81 122 GLN A C 1
ATOM 983 O O . GLN A 1 122 ? -8.769 17.678 7.444 1.00 80.81 122 GLN A O 1
ATOM 988 N N . VAL A 1 123 ? -8.562 16.085 5.867 1.00 82.69 123 VAL A N 1
ATOM 989 C CA . VAL A 1 123 ? -8.574 17.003 4.717 1.00 82.69 123 VAL A CA 1
ATOM 990 C C . VAL A 1 123 ? -9.906 17.754 4.635 1.00 82.69 123 VAL A C 1
ATOM 992 O O . VAL A 1 123 ? -9.907 18.979 4.516 1.00 82.69 123 VAL A O 1
ATOM 995 N N . ASP A 1 124 ? -11.027 17.055 4.799 1.00 86.69 124 ASP A N 1
ATOM 996 C CA . ASP A 1 124 ? -12.378 17.617 4.775 1.00 86.69 124 ASP A CA 1
ATOM 997 C C . ASP A 1 124 ? -12.584 18.625 5.907 1.00 86.69 124 ASP A C 1
ATOM 999 O O . ASP A 1 124 ? -13.107 19.721 5.695 1.00 86.69 124 ASP A O 1
ATOM 1003 N N . ALA A 1 125 ? -12.119 18.295 7.116 1.00 88.75 125 ALA A N 1
ATOM 1004 C CA . ALA A 1 125 ? -12.190 19.197 8.257 1.00 88.75 125 ALA A CA 1
ATOM 1005 C C . ALA A 1 125 ? -11.401 20.495 8.018 1.00 88.75 125 ALA A C 1
ATOM 1007 O O . ALA A 1 125 ? -11.877 21.575 8.374 1.00 88.75 125 ALA A O 1
ATOM 1008 N N . ILE A 1 126 ? -10.215 20.403 7.410 1.00 88.12 126 ILE A N 1
ATOM 1009 C CA . ILE A 1 126 ? -9.395 21.568 7.055 1.00 88.12 126 ILE A CA 1
ATOM 1010 C C . ILE A 1 126 ? -10.079 22.383 5.959 1.00 88.12 126 ILE A C 1
ATOM 1012 O O . ILE A 1 126 ? -10.195 23.600 6.093 1.00 88.12 126 ILE A O 1
ATOM 1016 N N . HIS A 1 127 ? -10.566 21.725 4.904 1.00 89.38 127 HIS A N 1
ATOM 1017 C CA . HIS A 1 127 ? -11.213 22.400 3.786 1.00 89.38 127 HIS A CA 1
ATOM 1018 C C . HIS A 1 127 ? -12.466 23.150 4.237 1.00 89.38 127 HIS A C 1
ATOM 1020 O O . HIS A 1 127 ? -12.631 24.324 3.914 1.00 89.38 127 HIS A O 1
ATOM 1026 N N . ARG A 1 128 ? -13.309 22.514 5.057 1.00 90.94 128 ARG A N 1
ATOM 1027 C CA . ARG A 1 128 ? -14.508 23.147 5.612 1.00 90.94 128 ARG A CA 1
ATOM 1028 C C . ARG A 1 128 ? -14.162 24.388 6.437 1.00 90.94 128 ARG A C 1
ATOM 1030 O O . ARG A 1 128 ? -14.707 25.454 6.175 1.00 90.94 128 ARG A O 1
ATOM 1037 N N . LYS A 1 129 ? -13.198 24.286 7.360 1.00 91.62 129 LYS A N 1
ATOM 1038 C CA . LYS A 1 129 ? -12.743 25.434 8.168 1.00 91.62 129 LYS A CA 1
ATOM 1039 C C . LYS A 1 129 ? -12.150 26.561 7.318 1.00 91.62 129 LYS A C 1
ATOM 1041 O O . LYS A 1 129 ? -12.308 27.737 7.641 1.00 91.62 129 LYS A O 1
ATOM 1046 N N . PHE A 1 130 ? -11.458 26.220 6.235 1.00 90.25 130 PHE A N 1
ATOM 1047 C CA . PHE A 1 130 ? -10.915 27.206 5.308 1.00 90.25 130 PHE A CA 1
ATOM 1048 C C . PHE A 1 130 ? -12.030 27.962 4.571 1.00 90.25 130 PHE A C 1
ATOM 1050 O O . PHE A 1 130 ? -11.995 29.187 4.522 1.00 90.25 130 PHE A O 1
ATOM 1057 N N . GLN A 1 131 ? -13.054 27.258 4.079 1.00 88.94 131 GLN A N 1
ATOM 1058 C CA . GLN A 1 131 ? -14.218 27.885 3.440 1.00 88.94 131 GLN A CA 1
ATOM 1059 C C . GLN A 1 131 ? -14.997 28.780 4.413 1.00 88.94 131 GLN A C 1
ATOM 1061 O O . GLN A 1 131 ? -15.396 29.881 4.050 1.00 88.94 131 GLN A O 1
ATOM 1066 N N . GLU A 1 132 ? -15.163 28.344 5.664 1.00 92.00 132 GLU A N 1
ATOM 1067 C CA . GLU A 1 132 ? -15.849 29.115 6.712 1.00 92.00 132 GLU A CA 1
ATOM 1068 C C . GLU A 1 132 ? -15.123 30.420 7.076 1.00 92.00 132 GLU A C 1
ATOM 1070 O O . GLU A 1 132 ? -15.763 31.398 7.456 1.00 92.00 132 GLU A O 1
ATOM 1075 N N . THR A 1 133 ? -13.792 30.454 6.962 1.00 90.19 133 THR A N 1
ATOM 1076 C CA . THR A 1 133 ? -12.974 31.632 7.300 1.00 90.19 133 THR A CA 1
ATOM 1077 C C . THR A 1 133 ? -12.614 32.492 6.087 1.00 90.19 133 THR A C 1
ATOM 1079 O O . THR A 1 133 ? -12.021 33.562 6.248 1.00 90.19 133 THR A O 1
ATOM 1082 N N . MET A 1 134 ? -12.976 32.063 4.873 1.00 88.25 134 MET A N 1
ATOM 1083 C CA . MET A 1 134 ? -12.633 32.774 3.646 1.00 88.25 134 MET A CA 1
ATOM 1084 C C . MET A 1 134 ? -13.455 34.069 3.517 1.00 88.25 134 MET A C 1
ATOM 1086 O O . MET A 1 134 ? -14.688 34.022 3.508 1.00 88.25 134 MET A O 1
ATOM 1090 N N . PRO A 1 135 ? -12.812 35.247 3.385 1.00 85.44 135 PRO A N 1
ATOM 1091 C CA . PRO A 1 135 ? -13.542 36.480 3.142 1.00 85.44 135 PRO A CA 1
ATOM 1092 C C . PRO A 1 135 ? -14.216 36.426 1.761 1.00 85.44 135 PRO A C 1
ATOM 1094 O O . PRO A 1 135 ? -13.652 35.855 0.822 1.00 85.44 135 PRO A O 1
ATOM 1097 N N . PRO A 1 136 ? -15.395 37.051 1.596 1.00 81.81 136 PRO A N 1
ATOM 1098 C CA . PRO A 1 136 ? -16.095 37.058 0.319 1.00 81.81 136 PRO A CA 1
ATOM 1099 C C . PRO A 1 136 ? -15.211 37.666 -0.786 1.00 81.81 136 PRO A C 1
ATOM 1101 O O . PRO A 1 136 ? -14.523 38.666 -0.537 1.00 81.81 136 PRO A O 1
ATOM 1104 N N . PRO A 1 137 ? -15.217 37.091 -2.005 1.00 81.44 137 PRO A N 1
ATOM 1105 C CA . PRO A 1 137 ? -14.363 37.543 -3.097 1.00 81.44 137 PRO A CA 1
ATOM 1106 C C . PRO A 1 137 ? -14.682 38.997 -3.458 1.00 81.44 137 PRO A C 1
ATOM 1108 O O . PRO A 1 137 ? -15.831 39.352 -3.719 1.00 81.44 137 PRO A O 1
ATOM 1111 N N . ARG A 1 138 ? -13.656 39.855 -3.480 1.00 79.12 138 ARG A N 1
ATOM 1112 C CA . ARG A 1 138 ? -13.786 41.267 -3.865 1.00 79.12 138 ARG A CA 1
ATOM 1113 C C . ARG A 1 138 ? -13.191 41.481 -5.249 1.00 79.12 138 ARG A C 1
ATOM 1115 O O . ARG A 1 138 ? -11.996 41.274 -5.448 1.00 79.12 138 ARG A O 1
ATOM 1122 N N . LEU A 1 139 ? -14.009 41.939 -6.191 1.00 76.12 139 LEU A N 1
ATOM 1123 C CA . LEU A 1 139 ? -13.521 42.444 -7.471 1.00 76.12 139 LEU A CA 1
ATOM 1124 C C . LEU A 1 139 ? -12.963 43.858 -7.266 1.00 76.12 139 LEU A C 1
ATOM 1126 O O . LEU A 1 139 ? -13.562 44.671 -6.561 1.00 76.12 139 LEU A O 1
ATOM 1130 N N . LYS A 1 140 ? -11.813 44.165 -7.876 1.00 74.44 140 LYS A N 1
ATOM 1131 C CA . LYS A 1 140 ? -11.350 45.556 -7.969 1.00 74.44 140 LYS A CA 1
ATOM 1132 C C . LYS A 1 140 ? -12.321 46.304 -8.885 1.00 74.44 140 LYS A C 1
ATOM 1134 O O . LYS A 1 140 ? -12.631 45.806 -9.965 1.00 74.44 140 LYS A O 1
ATOM 1139 N N . ALA A 1 141 ? -12.817 47.464 -8.452 1.00 71.62 141 ALA A N 1
ATOM 1140 C CA . ALA A 1 141 ? -13.684 48.285 -9.291 1.00 71.62 141 ALA A CA 1
ATOM 1141 C C . ALA A 1 141 ? -12.949 48.642 -10.599 1.00 71.62 141 ALA A C 1
ATOM 1143 O O . ALA A 1 141 ? -11.756 48.959 -10.540 1.00 71.62 141 ALA A O 1
ATOM 1144 N N . PRO A 1 142 ? -13.614 48.583 -11.767 1.00 66.12 142 PRO A N 1
ATOM 1145 C CA . PRO A 1 142 ? -12.998 48.997 -13.017 1.00 66.12 142 PRO A CA 1
ATOM 1146 C C . PRO A 1 142 ? -12.618 50.478 -12.922 1.00 66.12 142 PRO A C 1
ATOM 1148 O O . PRO A 1 142 ? -13.469 51.345 -12.720 1.00 66.12 142 PRO A O 1
ATOM 1151 N N . THR A 1 143 ? -11.324 50.775 -13.036 1.00 61.12 143 THR A N 1
ATOM 1152 C CA . THR A 1 143 ? -10.840 52.144 -13.213 1.00 61.12 143 THR A CA 1
ATOM 1153 C C . THR A 1 143 ? -11.262 52.594 -14.607 1.00 61.12 143 THR A C 1
ATOM 1155 O O . THR A 1 143 ? -10.649 52.174 -15.581 1.00 61.12 143 THR A O 1
ATOM 1158 N N . ASN A 1 144 ? -12.305 53.418 -14.714 1.00 59.22 144 ASN A N 1
ATOM 1159 C CA . ASN A 1 144 ? -12.608 54.133 -15.954 1.00 59.22 144 ASN A CA 1
ATOM 1160 C C . ASN A 1 144 ? -11.616 55.302 -16.090 1.00 59.22 144 ASN A C 1
ATOM 1162 O O . ASN A 1 144 ? -11.699 56.246 -15.300 1.00 59.22 144 ASN A O 1
ATOM 1166 N N . PRO A 1 145 ? -10.678 55.285 -17.056 1.00 56.47 145 PRO A N 1
ATOM 1167 C CA . PRO A 1 145 ? -9.817 56.426 -17.313 1.00 56.47 145 PRO A CA 1
ATOM 1168 C C . PRO A 1 145 ? -10.592 57.395 -18.209 1.00 56.47 145 PRO A C 1
ATOM 1170 O O . PRO A 1 145 ? -10.580 57.270 -19.429 1.00 56.47 145 PRO A O 1
ATOM 1173 N N . GLY A 1 146 ? -11.334 58.328 -17.612 1.00 56.56 146 GLY A N 1
ATOM 1174 C CA . GLY A 1 146 ? -12.108 59.274 -18.413 1.00 56.56 146 GLY A CA 1
ATOM 1175 C C . GLY A 1 146 ? -13.015 60.201 -17.620 1.00 56.56 146 GLY A C 1
ATOM 1176 O O . GLY A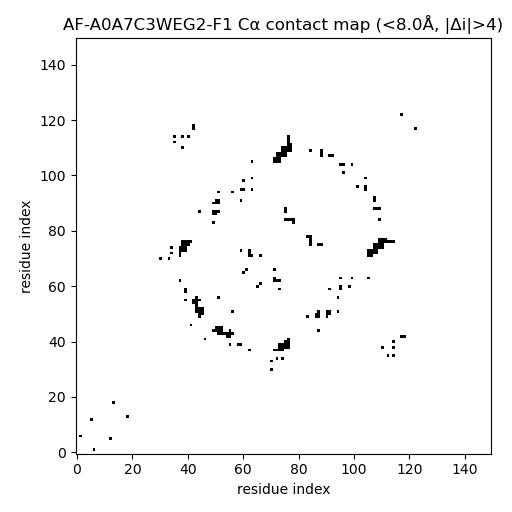 1 146 ? -14.223 60.177 -17.814 1.00 56.56 146 GLY A O 1
ATOM 1177 N N . SER A 1 147 ? -12.446 61.038 -16.754 1.00 52.41 147 SER A N 1
ATOM 1178 C CA . SER A 1 147 ? -13.100 62.292 -16.364 1.00 52.41 147 SER A CA 1
ATOM 1179 C C . SER A 1 147 ? -12.056 63.364 -16.046 1.00 52.41 147 SER A C 1
ATOM 1181 O O . SER A 1 147 ? -11.842 63.734 -14.894 1.00 52.41 147 SER A O 1
ATOM 1183 N N . SER A 1 148 ? -11.374 63.856 -17.079 1.00 49.47 148 SER A N 1
ATOM 1184 C CA . SER A 1 148 ? -10.837 65.216 -17.054 1.00 49.47 148 SER A CA 1
ATOM 1185 C C . SER A 1 148 ? -11.994 66.159 -17.387 1.00 49.47 148 SER A C 1
ATOM 1187 O O . SER A 1 148 ? -12.444 66.183 -18.532 1.00 49.47 148 SER A O 1
ATOM 1189 N N . ASN A 1 149 ? -12.506 66.876 -16.389 1.00 44.56 149 ASN A N 1
ATOM 1190 C CA . ASN A 1 149 ? -13.355 68.046 -16.620 1.00 44.56 149 ASN A CA 1
ATOM 1191 C C . ASN A 1 149 ? -12.452 69.303 -16.616 1.00 44.56 149 ASN A C 1
ATOM 1193 O O . ASN A 1 149 ? -11.427 69.261 -15.931 1.00 44.56 149 ASN A O 1
ATOM 1197 N N . PRO A 1 150 ? -12.783 70.341 -17.408 1.00 53.41 150 PRO A N 1
ATOM 1198 C CA . PRO A 1 150 ? -11.895 71.460 -17.749 1.00 53.41 150 PRO A CA 1
ATOM 1199 C C . PRO A 1 150 ? -11.537 72.373 -16.572 1.00 53.41 150 PRO A C 1
ATOM 1201 O O . PRO A 1 150 ? -12.354 72.482 -15.629 1.00 53.41 150 PRO A O 1
#

Sequence (150 aa):
MADWRENNCWPNGLPEPDRQQVLSTLETQIQNGWRRQNLLSDFHFEPETGQLNSAGEEKLRWILWEVPEKHRIVYVARSIHPSETEARMASVQKAAAQMMGDRPLPPILPSELSPIGWPSAQVDAIHRKFQETMPPPRLKAPTNPGSSNP

Foldseek 3Di:
DDDVVLVVCPPPNDDPVVVVVVVVVVVVVVLVVLQQLLEDEPLQADVPQLAGDPVVLVSLLCLLPPDDPVSSEHEYEDDPDNVSSVRNLVNSVVSQCVNQPPDDGHHYYYDPDDHDDDHPVVVVVVVVVCVVPDDDDDDDPDPDPDDDDD